Protein AF-C0BDH5-F1 (afdb_monomer)

Secondary structure (DSSP, 8-state):
-GGGG---TT--------SSTTTGGGTTTT--HHHHHHHHHHHTTPPPP--PPPP-

Foldseek 3Di:
DVVVVPPPPLDDDQDFWDCPPVCCVVGVVVSCVQVVQQVSCVVVVHHRDDPDDDDD

Mean predicted aligned error: 3.58 Å

InterPro domains:
  IPR002043 Uracil-DNA glycosylase family 1 [PTHR11264] (2-53)
  IPR036895 Uracil-DNA glycosylase-like domain superfamily [G3DSA:3.40.470.10] (1-56)
  IPR036895 Uracil-DNA glycosylase-like domain superfamily [SSF52141] (3-53)

Nearest PDB structures (foldseek):
  5eug-assembly1_A  TM=9.096E-01  e=1.254E-03  Escherichia coli B
  3wdf-assembly2_B  TM=9.549E-01  e=1.784E-03  Staphylococcus aureus subsp. aureus MRSA252
  2uug-assembly2_B  TM=9.554E-01  e=2.204E-03  Escherichi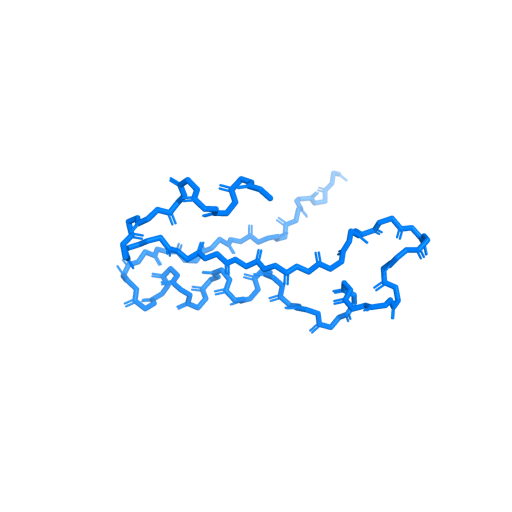a coli K-12
  2jhq-assembly1_A  TM=9.302E-01  e=2.365E-03  Vibrio cholerae
  1lqm-assembly4_G  TM=9.505E-01  e=7.303E-03  Escherichia coli

Radius of gyration: 13.93 Å; Cα contacts (8 Å, |Δi|>4): 32; chains: 1; bounding box: 35×21×40 Å

Solvent-accessible surface area (backbone atoms only — not comparable to full-atom values): 3813 Å² total; per-residue (Å²): 119,71,70,79,74,66,74,58,86,91,59,85,86,88,84,62,47,56,77,52,86,92,34,15,89,78,36,28,66,88,56,55,62,69,65,53,50,29,54,52,29,50,76,70,77,36,84,59,77,80,82,79,74,84,85,131

Sequence (56 aa):
MKKRMLTNPNHLILEAPHPSPLSAYRGFFGSKPFSQTNKFLEAHGVEPIDWQIDEL

Organism: NCBI:txid470146

pLDDT: mean 94.8, std 5.83, range [67.94, 98.62]

Structure (mmCIF, N/CA/C/O backbone):
data_AF-C0BDH5-F1
#
_entry.id   AF-C0BDH5-F1
#
loop_
_atom_site.group_PDB
_atom_site.id
_atom_site.type_symbol
_atom_site.label_atom_id
_atom_site.label_alt_id
_atom_site.label_comp_id
_atom_site.label_asym_id
_atom_site.label_entity_id
_atom_site.label_seq_id
_atom_site.pdbx_PDB_ins_code
_atom_site.Cartn_x
_atom_site.Cartn_y
_atom_site.Cartn_z
_atom_site.occupancy
_atom_site.B_iso_or_equiv
_atom_site.auth_seq_id
_atom_site.auth_comp_id
_atom_site.auth_asym_id
_atom_site.auth_atom_id
_atom_site.pdbx_PDB_model_num
ATOM 1 N N . MET A 1 1 ? 11.615 8.332 11.128 1.00 67.94 1 MET A N 1
ATOM 2 C CA . MET A 1 1 ? 11.433 9.550 11.958 1.00 67.94 1 MET A CA 1
ATOM 3 C C . MET A 1 1 ? 10.049 10.185 11.788 1.00 67.94 1 MET A C 1
ATOM 5 O O . MET A 1 1 ? 9.419 10.421 12.807 1.00 67.94 1 MET A O 1
ATOM 9 N N . LYS A 1 2 ? 9.512 10.362 10.567 1.00 80.62 2 LYS A N 1
ATOM 10 C CA . LYS A 1 2 ? 8.184 10.984 10.338 1.00 80.62 2 LYS A CA 1
ATOM 11 C C . LYS A 1 2 ? 6.986 10.257 10.972 1.00 80.62 2 LYS A C 1
ATOM 13 O O . LYS A 1 2 ? 6.108 10.924 11.498 1.00 80.62 2 LYS A O 1
ATOM 18 N N . LYS A 1 3 ? 6.981 8.916 11.016 1.00 88.56 3 LYS A N 1
ATOM 19 C CA . LYS A 1 3 ? 5.921 8.118 11.674 1.00 88.56 3 LYS A CA 1
ATOM 20 C C . LYS A 1 3 ? 5.587 8.605 13.088 1.00 88.56 3 LYS A C 1
ATOM 22 O O . LYS A 1 3 ? 4.427 8.649 13.460 1.00 88.56 3 LYS A O 1
ATOM 27 N N . ARG A 1 4 ? 6.599 9.023 13.857 1.00 92.25 4 ARG A N 1
ATOM 28 C CA . ARG A 1 4 ? 6.423 9.482 15.244 1.00 92.25 4 ARG A CA 1
ATOM 29 C C . ARG A 1 4 ? 5.615 10.780 15.364 1.00 92.25 4 ARG A C 1
ATOM 31 O O . ARG A 1 4 ? 5.164 11.094 16.453 1.00 92.25 4 ARG A O 1
ATOM 38 N N . MET A 1 5 ? 5.447 11.520 14.267 1.00 94.38 5 MET A N 1
ATOM 39 C CA . MET A 1 5 ? 4.632 12.737 14.211 1.00 94.38 5 MET A CA 1
ATOM 40 C C . MET A 1 5 ? 3.150 12.436 13.936 1.00 94.38 5 MET A C 1
ATOM 42 O O . MET A 1 5 ? 2.310 13.310 14.111 1.00 94.38 5 MET A O 1
ATOM 46 N N . LEU A 1 6 ? 2.822 11.217 13.499 1.00 91.81 6 LEU A N 1
ATOM 47 C CA . LEU A 1 6 ? 1.459 10.776 13.214 1.00 91.81 6 LEU A CA 1
ATOM 48 C C . LEU A 1 6 ? 0.916 10.030 14.440 1.00 91.81 6 LEU A C 1
ATOM 50 O O . LEU A 1 6 ? 1.092 8.822 14.563 1.00 91.81 6 LEU A O 1
ATOM 54 N N . THR A 1 7 ? 0.308 10.768 15.372 1.00 92.69 7 THR A N 1
ATOM 55 C CA . THR A 1 7 ? -0.183 10.237 16.662 1.00 92.69 7 THR A CA 1
ATOM 56 C C . THR A 1 7 ? -1.699 10.067 16.738 1.00 92.69 7 THR A C 1
ATOM 58 O O . THR A 1 7 ? -2.194 9.480 17.696 1.00 92.69 7 THR A O 1
ATOM 61 N N . ASN A 1 8 ? -2.445 10.574 15.754 1.00 91.75 8 ASN A N 1
ATOM 62 C CA . ASN A 1 8 ? -3.899 10.452 15.723 1.00 91.75 8 ASN A CA 1
ATOM 63 C C . ASN A 1 8 ? -4.297 8.971 15.544 1.00 91.75 8 ASN A C 1
ATOM 65 O O . ASN A 1 8 ? -3.909 8.380 14.533 1.00 91.75 8 ASN A O 1
ATOM 69 N N . PRO A 1 9 ? -5.074 8.376 16.470 1.00 88.31 9 PRO A N 1
ATOM 70 C CA . PRO A 1 9 ? -5.482 6.973 16.381 1.00 88.31 9 PRO A CA 1
ATOM 71 C C . PRO A 1 9 ? -6.395 6.675 15.183 1.00 88.31 9 PRO A C 1
ATOM 73 O O . PRO A 1 9 ? -6.506 5.521 14.785 1.00 88.31 9 PRO A O 1
ATOM 76 N N . ASN A 1 10 ? -7.003 7.699 14.578 1.00 89.88 10 ASN A N 1
ATOM 77 C CA . ASN A 1 10 ? -7.827 7.553 13.377 1.00 89.88 10 ASN A CA 1
ATOM 78 C C . ASN A 1 10 ? -6.993 7.484 12.086 1.00 89.88 10 ASN A C 1
ATOM 80 O O . ASN A 1 10 ? -7.554 7.367 11.001 1.00 89.88 10 ASN A O 1
ATOM 84 N N . HIS A 1 11 ? -5.664 7.609 12.162 1.00 94.56 11 HIS A N 1
ATOM 85 C CA . HIS A 1 11 ? -4.789 7.463 11.001 1.00 94.56 11 HIS A CA 1
ATOM 86 C C . HIS A 1 11 ? -4.230 6.041 10.918 1.00 94.56 11 HIS A C 1
ATOM 88 O O . HIS A 1 11 ? -3.661 5.525 11.880 1.00 94.56 11 HIS A O 1
ATOM 94 N N . LEU A 1 12 ? -4.292 5.446 9.728 1.00 95.25 12 LEU A N 1
ATOM 95 C CA . LEU A 1 12 ? -3.568 4.220 9.408 1.00 95.25 12 LEU A CA 1
ATOM 96 C C . LEU A 1 12 ? -2.180 4.543 8.844 1.00 95.25 12 LEU A C 1
ATOM 98 O O . LEU A 1 12 ? -2.030 5.405 7.980 1.00 95.25 12 LEU A O 1
ATOM 102 N N . ILE A 1 13 ? -1.163 3.809 9.297 1.00 95.38 13 ILE A N 1
ATOM 103 C CA . ILE A 1 13 ? 0.205 3.900 8.778 1.00 95.38 13 ILE A CA 1
ATOM 104 C C . ILE A 1 13 ? 0.572 2.562 8.140 1.00 95.38 13 ILE A C 1
ATOM 106 O O . ILE A 1 13 ? 0.748 1.568 8.843 1.00 95.38 13 ILE A O 1
ATOM 110 N N . LEU A 1 14 ? 0.712 2.553 6.815 1.00 96.19 14 LEU A N 1
ATOM 111 C CA . LEU A 1 14 ? 1.205 1.411 6.047 1.00 96.19 14 LEU A CA 1
ATOM 112 C C . LEU A 1 14 ? 2.684 1.622 5.715 1.00 96.19 14 LEU A C 1
ATOM 114 O O . LEU A 1 14 ? 3.063 2.652 5.160 1.00 96.19 14 LEU A O 1
ATOM 118 N N . GLU A 1 15 ? 3.524 0.649 6.059 1.00 95.38 15 GLU A N 1
ATOM 119 C CA . GLU A 1 15 ? 4.970 0.709 5.840 1.00 95.38 15 GLU A CA 1
ATOM 120 C C . GLU A 1 15 ? 5.419 -0.481 4.996 1.00 95.38 15 GLU A C 1
ATOM 122 O O . GLU A 1 15 ? 5.050 -1.624 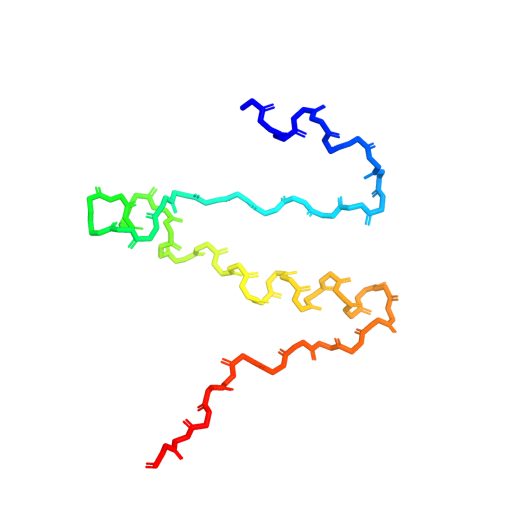5.256 1.00 95.38 15 GLU A O 1
ATOM 127 N N . ALA A 1 16 ? 6.248 -0.205 3.994 1.00 96.31 16 ALA A N 1
ATOM 128 C CA . ALA A 1 16 ? 6.904 -1.210 3.174 1.00 96.31 16 ALA A CA 1
ATOM 129 C C . ALA A 1 16 ? 8.279 -0.683 2.730 1.00 96.31 16 ALA A C 1
ATOM 131 O O . ALA A 1 16 ? 8.485 0.536 2.685 1.00 96.31 16 ALA A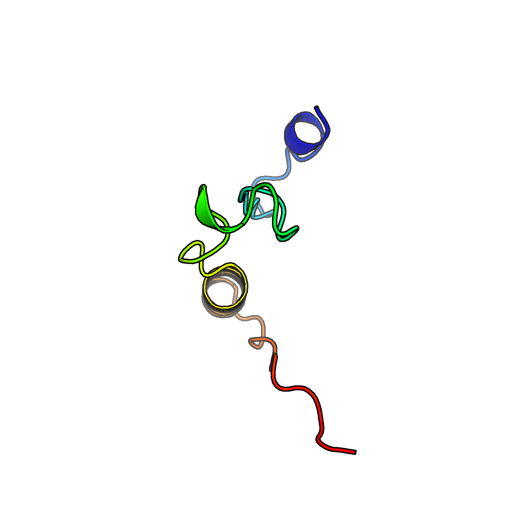 O 1
ATOM 132 N N . PRO A 1 17 ? 9.230 -1.570 2.388 1.00 96.94 17 PRO A N 1
ATOM 133 C CA . PRO A 1 17 ? 10.436 -1.184 1.666 1.00 96.94 17 PRO A CA 1
ATOM 134 C C . PRO A 1 17 ? 10.115 -0.350 0.422 1.00 96.94 17 PRO A C 1
ATOM 136 O O . PRO A 1 17 ? 9.051 -0.484 -0.177 1.00 96.94 17 PRO A O 1
ATOM 139 N N . HIS A 1 18 ? 11.050 0.505 0.015 1.00 97.00 18 HIS A N 1
ATOM 140 C CA . HIS A 1 18 ? 10.859 1.372 -1.145 1.00 97.00 18 HIS A CA 1
ATOM 141 C C . HIS A 1 18 ? 10.665 0.542 -2.440 1.00 97.00 18 HIS A C 1
ATOM 143 O O . HIS A 1 18 ? 11.342 -0.481 -2.600 1.00 97.00 18 HIS A O 1
ATOM 149 N N . PRO A 1 19 ? 9.800 0.970 -3.385 1.00 97.38 19 PRO A N 1
ATOM 150 C CA . PRO A 1 19 ? 9.527 0.242 -4.631 1.00 97.38 19 PRO A CA 1
ATOM 151 C C . PRO A 1 19 ? 10.676 0.242 -5.647 1.00 97.38 19 PRO A C 1
ATOM 153 O O . PRO A 1 19 ? 10.560 -0.400 -6.687 1.00 97.38 19 PRO A O 1
ATOM 156 N N . SER A 1 20 ? 11.783 0.954 -5.397 1.00 97.69 20 SER A N 1
ATOM 157 C CA . SER A 1 20 ? 12.907 0.938 -6.343 1.00 97.69 20 SER A CA 1
ATOM 158 C C . SER A 1 20 ? 13.520 -0.466 -6.455 1.00 97.69 20 SER A C 1
ATOM 160 O O . SER A 1 20 ? 13.481 -1.237 -5.485 1.00 97.69 20 SER A O 1
ATOM 162 N N . PRO A 1 21 ? 14.147 -0.798 -7.602 1.00 96.31 21 PRO A N 1
ATOM 163 C CA . PRO A 1 21 ? 14.675 -2.141 -7.857 1.00 96.31 21 PRO A CA 1
ATOM 164 C C . PRO A 1 21 ? 15.606 -2.676 -6.758 1.00 96.31 21 PRO A C 1
ATOM 166 O O . PRO A 1 21 ? 15.607 -3.871 -6.477 1.00 96.31 21 PRO A O 1
ATOM 169 N N . LEU A 1 22 ? 16.352 -1.789 -6.091 1.00 96.75 22 LEU A N 1
ATOM 170 C CA . LEU A 1 22 ? 17.299 -2.136 -5.02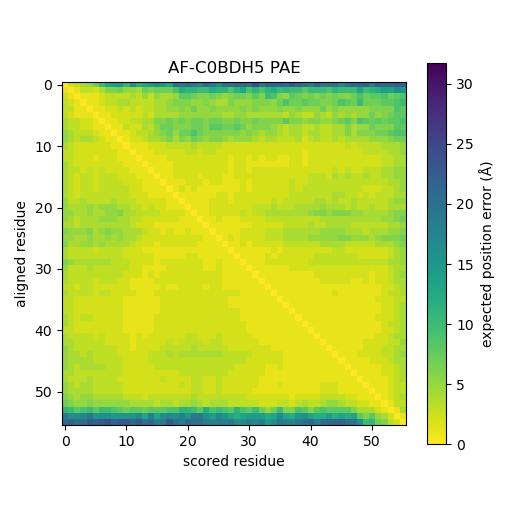9 1.00 96.75 22 LEU A CA 1
ATOM 171 C C . LEU A 1 22 ? 16.637 -2.762 -3.786 1.00 96.75 22 LEU A C 1
ATOM 173 O O . LEU A 1 22 ? 17.270 -3.554 -3.086 1.00 96.75 22 LEU A O 1
ATOM 177 N N . SER A 1 23 ? 15.385 -2.405 -3.484 1.00 96.44 23 SER A N 1
ATOM 178 C CA . SER A 1 23 ? 14.702 -2.807 -2.246 1.00 96.44 23 SER A CA 1
ATOM 179 C C . SER A 1 23 ? 13.342 -3.468 -2.449 1.00 96.44 23 SER A C 1
ATOM 181 O O . SER A 1 23 ? 12.824 -4.043 -1.492 1.00 96.44 23 SER A O 1
ATOM 183 N N . ALA A 1 24 ? 12.771 -3.446 -3.656 1.00 97.00 24 ALA A N 1
ATOM 184 C CA . ALA A 1 24 ? 11.404 -3.912 -3.883 1.00 97.00 24 ALA A CA 1
ATOM 185 C C . ALA A 1 24 ? 11.192 -5.390 -3.503 1.00 97.00 24 ALA A C 1
ATOM 187 O O . ALA A 1 24 ? 10.237 -5.738 -2.807 1.00 97.00 24 ALA A O 1
ATOM 188 N N . TYR A 1 25 ? 12.139 -6.254 -3.874 1.00 96.88 25 TYR A N 1
ATOM 189 C CA . TYR A 1 25 ? 12.119 -7.686 -3.551 1.00 96.88 25 TYR A CA 1
ATOM 190 C C . TYR A 1 25 ? 12.320 -7.990 -2.065 1.00 96.88 25 TYR A C 1
ATOM 192 O O . TYR A 1 25 ? 12.044 -9.097 -1.619 1.00 96.88 25 TYR A O 1
ATOM 200 N N . ARG A 1 26 ? 12.781 -7.010 -1.279 1.00 96.19 26 ARG A N 1
ATOM 201 C CA . ARG A 1 26 ? 12.990 -7.158 0.168 1.00 96.19 26 ARG A CA 1
ATOM 202 C C . ARG A 1 26 ? 11.719 -6.897 0.980 1.00 96.19 26 ARG A C 1
ATOM 204 O O . ARG A 1 26 ? 11.796 -6.850 2.203 1.00 96.19 26 ARG A O 1
ATOM 211 N N . GLY A 1 27 ? 10.572 -6.707 0.319 1.00 94.50 27 GLY A N 1
ATOM 212 C CA . GLY A 1 27 ? 9.265 -6.656 0.977 1.00 94.50 27 GLY A CA 1
ATOM 213 C C . GLY A 1 27 ? 8.276 -5.624 0.437 1.00 94.50 27 GLY A C 1
ATOM 214 O O . GLY A 1 27 ? 7.189 -5.522 0.991 1.00 94.50 27 GLY A O 1
ATOM 215 N N . PHE A 1 28 ? 8.601 -4.855 -0.612 1.00 97.94 28 PHE A N 1
ATOM 216 C CA . PHE A 1 28 ? 7.578 -4.056 -1.300 1.00 97.94 28 PHE A CA 1
ATOM 217 C C . PHE A 1 28 ? 6.618 -4.978 -2.055 1.00 97.94 28 PHE A C 1
ATOM 219 O O . PHE A 1 28 ? 5.401 -4.905 -1.875 1.00 97.94 28 PHE A O 1
ATOM 226 N N . PHE A 1 29 ? 7.157 -5.898 -2.859 1.00 97.62 29 PHE A N 1
ATOM 227 C CA . PHE A 1 29 ? 6.341 -6.923 -3.500 1.00 97.62 29 PHE A CA 1
ATOM 228 C C . PHE A 1 29 ? 5.711 -7.822 -2.432 1.00 97.62 29 PHE A C 1
ATOM 230 O O . PHE A 1 29 ? 6.390 -8.313 -1.535 1.00 97.62 29 PHE A O 1
ATOM 237 N N . GLY A 1 30 ? 4.390 -7.992 -2.504 1.00 96.56 30 GLY A N 1
ATOM 238 C CA . GLY A 1 30 ? 3.611 -8.710 -1.492 1.00 96.56 30 GLY A CA 1
ATOM 239 C C . GLY A 1 30 ? 3.129 -7.857 -0.310 1.00 96.56 30 GLY A C 1
ATOM 240 O O . GLY A 1 30 ? 2.266 -8.328 0.426 1.00 96.56 30 GLY A O 1
ATOM 241 N N . SER A 1 31 ? 3.576 -6.599 -0.161 1.00 97.62 31 SER A N 1
ATOM 242 C CA . SER A 1 31 ? 3.083 -5.698 0.902 1.00 97.62 31 SER A CA 1
ATOM 243 C C . SER A 1 31 ? 1.625 -5.266 0.721 1.00 97.62 31 SER A C 1
ATOM 245 O O . SER A 1 31 ? 0.989 -4.854 1.682 1.00 97.62 31 SER A O 1
ATOM 247 N N . LYS A 1 32 ? 1.058 -5.391 -0.487 1.00 97.81 32 LYS A N 1
ATOM 248 C CA . LYS A 1 32 ? -0.367 -5.139 -0.788 1.00 97.81 32 LYS A CA 1
ATOM 24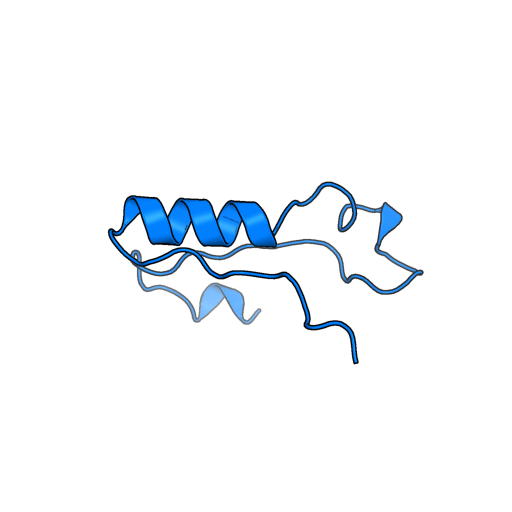9 C C . LYS A 1 32 ? -0.915 -3.784 -0.266 1.00 97.81 32 LYS A C 1
ATOM 251 O O . LYS A 1 32 ? -2.032 -3.770 0.264 1.00 97.81 32 LYS A O 1
ATOM 256 N N . PRO A 1 33 ? -0.199 -2.649 -0.420 1.00 98.00 33 PRO A N 1
ATOM 257 C CA . PRO A 1 33 ? -0.570 -1.384 0.218 1.00 98.00 33 PRO A CA 1
ATOM 258 C C . PRO A 1 33 ? -1.939 -0.884 -0.257 1.00 98.00 33 PRO A C 1
ATOM 260 O O . PRO A 1 33 ? -2.757 -0.501 0.566 1.00 98.00 33 PRO A O 1
ATOM 263 N N . PHE A 1 34 ? -2.243 -1.005 -1.553 1.00 98.19 34 PHE A N 1
ATOM 264 C CA . PHE A 1 34 ? -3.512 -0.561 -2.146 1.00 98.19 34 PHE A CA 1
ATOM 265 C C . PHE A 1 34 ? -4.735 -1.261 -1.537 1.00 98.19 34 PHE A C 1
ATOM 267 O O . PHE A 1 34 ? -5.673 -0.614 -1.080 1.00 98.19 34 PHE A O 1
ATOM 274 N N . SER A 1 35 ? -4.698 -2.594 -1.439 1.00 98.06 35 SER A N 1
ATOM 275 C CA . SER A 1 35 ? -5.805 -3.352 -0.839 1.00 98.06 35 SER A CA 1
ATOM 276 C C . SER A 1 35 ? -5.943 -3.114 0.667 1.00 98.06 35 SER A C 1
ATOM 278 O O . SER A 1 35 ? -7.050 -3.159 1.192 1.00 98.06 35 SER A O 1
ATOM 280 N N . GLN A 1 36 ? -4.834 -2.863 1.376 1.00 98.38 36 GLN A N 1
ATOM 281 C CA . GLN A 1 36 ? -4.880 -2.522 2.798 1.00 98.38 36 GLN A CA 1
ATOM 282 C C . GLN A 1 36 ? -5.496 -1.137 3.016 1.00 98.38 36 GLN A C 1
ATOM 284 O O . GLN A 1 36 ? -6.297 -0.978 3.933 1.00 98.38 36 GLN A O 1
ATOM 289 N N . THR A 1 37 ? -5.185 -0.172 2.145 1.00 98.44 37 THR A N 1
ATOM 290 C CA . THR A 1 37 ? -5.833 1.143 2.136 1.00 98.44 37 THR A CA 1
ATOM 291 C C . THR A 1 37 ? -7.340 1.006 1.950 1.00 98.44 37 THR A C 1
ATOM 293 O O . THR A 1 37 ? -8.088 1.491 2.792 1.00 98.44 37 THR A O 1
ATOM 296 N N . ASN A 1 38 ? -7.803 0.287 0.921 1.00 98.62 38 ASN A N 1
ATOM 297 C 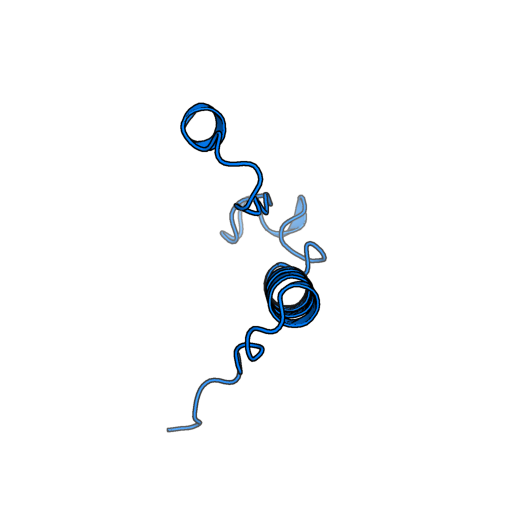CA . ASN A 1 38 ? -9.242 0.144 0.669 1.00 98.62 38 ASN A CA 1
ATOM 298 C C . ASN A 1 38 ? -9.970 -0.562 1.819 1.00 98.62 38 ASN A C 1
ATOM 300 O O . ASN A 1 38 ? -11.008 -0.079 2.252 1.00 98.62 38 ASN A O 1
ATOM 304 N N . LYS A 1 39 ? -9.385 -1.615 2.408 1.00 98.56 39 LYS A N 1
ATOM 305 C CA . LYS A 1 39 ? -9.952 -2.263 3.605 1.00 98.56 39 LYS A CA 1
ATOM 306 C C . LYS A 1 39 ? -10.132 -1.297 4.773 1.00 98.56 39 LYS A C 1
ATOM 308 O O . LYS A 1 39 ? -11.099 -1.404 5.520 1.00 98.56 39 LYS A O 1
ATOM 313 N N . PHE A 1 40 ? -9.186 -0.380 4.961 1.00 98.12 40 PHE A N 1
ATOM 314 C CA . PHE A 1 40 ? -9.295 0.637 5.997 1.00 98.12 40 PHE A CA 1
ATOM 315 C C . PHE A 1 40 ? -10.405 1.640 5.689 1.00 98.12 40 PHE A C 1
ATOM 317 O O . PHE A 1 40 ? -11.181 1.951 6.585 1.00 98.12 40 PHE A O 1
ATOM 324 N N . LEU A 1 41 ? -10.509 2.103 4.441 1.00 97.88 41 LEU A N 1
ATOM 325 C CA . LEU A 1 41 ? -11.579 3.005 4.008 1.00 97.88 41 LEU A CA 1
ATOM 326 C C . LEU A 1 41 ? -12.957 2.365 4.207 1.00 97.88 41 LEU A C 1
ATOM 328 O O . LEU A 1 41 ? -13.797 2.934 4.901 1.00 97.88 41 LEU A O 1
ATOM 332 N N . GLU A 1 42 ? -13.138 1.137 3.719 1.00 98.19 42 GLU A N 1
ATOM 333 C CA . GLU A 1 42 ? -14.375 0.364 3.862 1.00 98.19 42 GLU A CA 1
ATOM 334 C C . GLU A 1 42 ? -14.766 0.185 5.337 1.00 98.19 42 GLU A C 1
ATOM 336 O O . GLU A 1 42 ? -15.913 0.424 5.711 1.00 98.19 42 GLU A O 1
ATOM 341 N N . ALA A 1 43 ? -13.805 -0.158 6.205 1.00 97.50 43 ALA A N 1
ATOM 342 C CA . ALA A 1 43 ? -14.038 -0.308 7.643 1.00 97.50 43 ALA A CA 1
ATOM 343 C C . ALA A 1 43 ? -14.477 0.996 8.339 1.00 97.50 43 ALA A C 1
ATOM 345 O O . ALA A 1 43 ? -15.049 0.940 9.427 1.00 97.50 43 ALA A O 1
ATOM 346 N N . HIS A 1 44 ? -14.227 2.154 7.722 1.00 97.06 44 HIS A N 1
ATOM 347 C CA . HIS A 1 44 ? -14.625 3.474 8.217 1.00 97.06 44 HIS A CA 1
ATOM 348 C C . HIS A 1 44 ? -15.773 4.091 7.401 1.00 97.06 44 HIS A C 1
ATOM 350 O O . HIS A 1 44 ? -16.056 5.279 7.550 1.00 97.06 44 HIS A O 1
ATOM 356 N N . GLY A 1 45 ? -16.448 3.305 6.552 1.00 97.69 45 GLY A N 1
ATOM 357 C CA . GLY 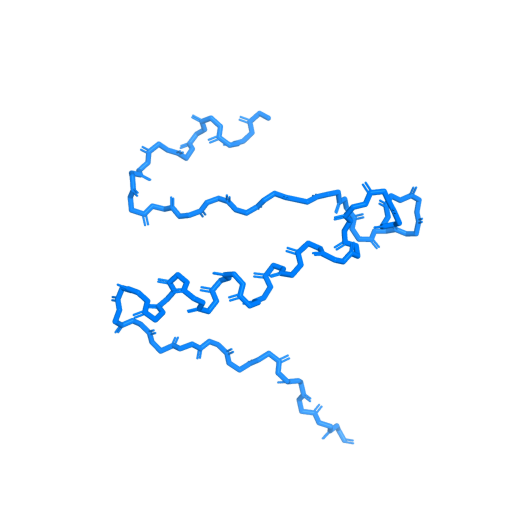A 1 45 ? -17.577 3.770 5.742 1.00 97.69 45 GLY A CA 1
ATOM 358 C C . GLY A 1 45 ? -17.190 4.763 4.644 1.00 97.69 45 GLY A C 1
ATOM 359 O O . GLY A 1 45 ? -18.035 5.534 4.194 1.00 97.69 45 GLY A O 1
ATOM 360 N N . VAL A 1 46 ? -15.921 4.768 4.234 1.00 98.00 46 VAL A N 1
ATOM 361 C CA . VAL A 1 46 ? -15.410 5.574 3.123 1.00 98.00 46 VAL A CA 1
ATOM 362 C C . VAL A 1 46 ? -15.327 4.697 1.877 1.00 98.00 46 VAL A C 1
ATOM 364 O O . VAL A 1 46 ? -14.933 3.533 1.952 1.00 98.00 46 VAL A O 1
ATOM 367 N N . GLU A 1 47 ? -15.706 5.256 0.729 1.00 98.44 47 GLU A N 1
ATOM 368 C CA . GLU A 1 47 ? -15.649 4.557 -0.554 1.00 98.44 47 GLU A CA 1
ATOM 369 C C . GLU A 1 47 ? -14.202 4.125 -0.880 1.00 98.44 47 GLU A C 1
ATOM 371 O O . GLU A 1 47 ? -13.269 4.920 -0.701 1.00 98.44 47 GLU A O 1
ATOM 376 N N . PRO A 1 48 ? -13.977 2.868 -1.308 1.00 98.56 48 PRO A N 1
ATOM 377 C CA . PRO A 1 48 ? -12.652 2.402 -1.691 1.00 98.56 48 PRO A CA 1
ATOM 378 C C . PRO A 1 48 ? -12.153 3.128 -2.944 1.00 98.56 48 PRO A C 1
ATOM 380 O O . PRO A 1 48 ? -12.925 3.531 -3.808 1.00 98.56 48 PRO A O 1
ATOM 383 N N 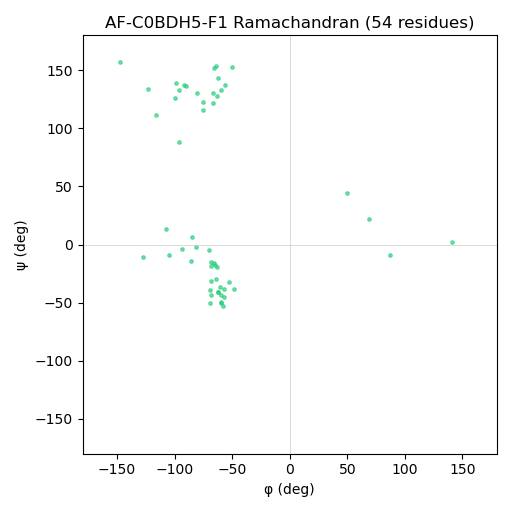. ILE A 1 49 ? -10.834 3.258 -3.064 1.00 98.25 49 ILE A N 1
ATOM 384 C CA . ILE A 1 49 ? -10.212 3.888 -4.229 1.00 98.25 49 ILE A CA 1
ATOM 385 C C . ILE A 1 49 ? -10.151 2.868 -5.368 1.00 98.25 49 ILE A C 1
ATOM 387 O O . ILE A 1 49 ? -9.647 1.755 -5.171 1.00 98.25 49 ILE A O 1
ATOM 391 N N . ASP A 1 50 ? -10.610 3.259 -6.556 1.00 97.75 50 ASP A N 1
ATO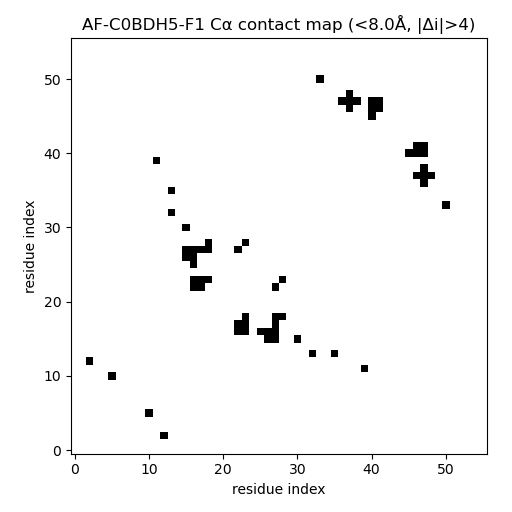M 392 C CA . ASP A 1 50 ? -10.255 2.555 -7.783 1.00 97.75 50 ASP A CA 1
ATOM 393 C C . ASP A 1 50 ? -8.813 2.911 -8.163 1.00 97.75 50 ASP A C 1
ATOM 395 O O . ASP A 1 50 ? -8.469 4.070 -8.392 1.00 97.75 50 ASP A O 1
ATOM 399 N N . TRP A 1 51 ? -7.946 1.903 -8.140 1.00 96.94 51 TRP A N 1
ATOM 400 C CA . TRP A 1 51 ? -6.521 2.048 -8.433 1.00 96.94 51 TRP A CA 1
ATOM 401 C C . TRP A 1 51 ? -6.193 1.766 -9.897 1.00 96.94 51 TRP A C 1
ATOM 403 O O . TRP A 1 51 ? -5.024 1.863 -10.280 1.00 96.94 51 TRP A O 1
ATOM 413 N N . GLN A 1 52 ? -7.184 1.364 -10.695 1.00 96.62 52 GLN A N 1
ATOM 414 C CA . GLN A 1 52 ? -6.996 1.190 -12.120 1.00 96.62 52 GLN A CA 1
ATOM 415 C C . GLN A 1 52 ? -6.743 2.556 -12.763 1.00 96.62 52 GLN A C 1
ATOM 417 O O . GLN A 1 52 ? -7.435 3.533 -12.498 1.00 96.62 52 GLN A O 1
ATOM 422 N N . ILE A 1 53 ? -5.691 2.624 -13.573 1.00 95.44 53 ILE A N 1
ATOM 423 C CA . ILE A 1 53 ? -5.380 3.808 -14.368 1.00 95.44 53 ILE A CA 1
ATOM 424 C C . ILE A 1 53 ? -6.051 3.629 -15.724 1.00 95.44 53 ILE A C 1
ATOM 426 O O . ILE A 1 53 ? -5.998 2.530 -16.283 1.00 95.44 53 ILE A O 1
ATOM 430 N N . ASP A 1 54 ? -6.659 4.697 -16.232 1.00 93.94 54 ASP A N 1
ATOM 431 C CA . ASP A 1 54 ? -7.276 4.703 -17.554 1.00 93.94 54 ASP A CA 1
ATOM 432 C C . ASP A 1 54 ? -6.259 4.306 -18.631 1.00 93.94 54 ASP A C 1
ATOM 434 O O . ASP A 1 54 ? -5.105 4.753 -18.630 1.00 93.94 54 ASP A O 1
ATOM 438 N N . GLU A 1 55 ? -6.696 3.468 -19.568 1.00 85.12 55 GLU A N 1
ATOM 439 C CA . GLU A 1 55 ? -5.938 3.220 -20.788 1.00 85.12 55 GLU A CA 1
ATOM 440 C C . GLU A 1 55 ? -6.109 4.434 -21.712 1.00 85.12 55 GLU A C 1
ATOM 442 O O . GLU A 1 55 ? -7.235 4.834 -22.016 1.00 85.12 55 GLU A O 1
ATOM 447 N N . LEU A 1 56 ? -4.988 5.053 -22.093 1.00 73.38 56 LEU A N 1
ATOM 448 C CA . LEU A 1 56 ? -4.943 6.172 -23.041 1.00 73.38 56 LEU A CA 1
ATOM 449 C C . LEU A 1 56 ? -5.254 5.723 -24.472 1.00 73.38 56 LEU A C 1
ATOM 451 O O . LEU A 1 56 ? -4.716 4.668 -24.881 1.00 73.38 56 LEU A O 1
#